Protein AF-A0ABD0PHV8-F1 (afdb_monomer)

Secondary structure (DSSP, 8-state):
--TTS-EEEEEE--SSTT--EEEEETT--EEETTEEESEEEE-TT-EEEEEE-----S---EEE-SS--

Mean predicted aligned error: 3.72 Å

InterPro domains:
  IPR008972 Cupredoxin [G3DSA:2.60.40.420] (1-69)
  IPR008972 Cupredoxin [SSF49503] (1-69)

pLDDT: me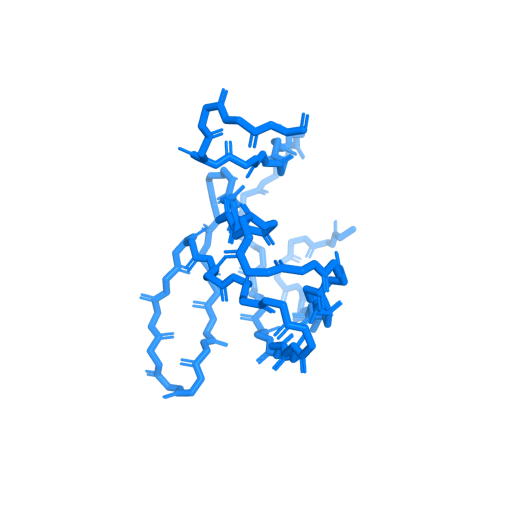an 92.31, std 8.05, range [61.62, 98.06]

Radius of gyration: 12.49 Å; Cα contacts (8 Å, |Δi|>4): 145; chains: 1; bounding box: 26×26×32 Å

Sequence (69 aa):
VCVGRPVSWHLFGIGNEVDIHSAYFHGHTLMDRMHRTDVLSLFPATSVTATMIPRSEGKWLLSCQVNDH

Solvent-accessible surface area (backbone atoms only — not comparable to full-atom values): 4223 Å² total; per-residue (Å²): 140,53,70,75,46,78,44,80,47,82,48,71,16,74,65,52,95,82,43,53,43,30,49,29,39,53,96,47,57,30,40,42,95,92,39,79,39,43,62,46,80,28,47,44,79,36,75,49,69,32,38,30,60,42,85,64,88,84,89,66,59,76,42,65,76,52,97,70,134

Structure (mmCIF, N/CA/C/O backbone):
data_AF-A0ABD0PHV8-F1
#
_entry.id   AF-A0ABD0PHV8-F1
#
loop_
_atom_site.group_PDB
_atom_site.id
_atom_site.type_symbol
_atom_site.label_atom_id
_atom_site.label_alt_id
_atom_site.label_comp_id
_atom_site.label_asym_id
_atom_site.label_entity_id
_atom_site.label_seq_id
_atom_site.pdbx_PDB_ins_code
_atom_site.Cartn_x
_atom_site.Cartn_y
_atom_site.Cartn_z
_atom_site.occupancy
_atom_site.B_iso_or_equiv
_atom_site.auth_seq_id
_atom_site.auth_comp_id
_atom_site.auth_asym_id
_atom_site.auth_atom_id
_atom_site.pdbx_PDB_model_num
ATOM 1 N N . VAL A 1 1 ? -15.681 1.966 4.340 1.00 90.50 1 VAL A N 1
ATOM 2 C CA . VAL A 1 1 ? -15.201 0.693 4.928 1.00 90.50 1 VAL A CA 1
ATOM 3 C C . VAL A 1 1 ? -15.688 0.630 6.370 1.00 90.50 1 VAL A C 1
ATOM 5 O O . VAL A 1 1 ? -15.587 1.645 7.044 1.00 90.50 1 VAL A O 1
ATOM 8 N N . CYS A 1 2 ? -16.273 -0.486 6.817 1.00 95.31 2 CYS A N 1
ATOM 9 C CA . CYS A 1 2 ? -16.789 -0.640 8.187 1.00 95.31 2 CYS A CA 1
ATOM 10 C C . CYS A 1 2 ? -15.927 -1.633 8.968 1.00 95.31 2 CYS A C 1
ATOM 12 O O . CYS A 1 2 ? -15.494 -2.635 8.398 1.00 95.31 2 CYS A O 1
ATOM 14 N N . VAL A 1 3 ? -15.729 -1.390 10.264 1.00 96.75 3 VAL A N 1
ATOM 15 C CA . VAL A 1 3 ? -15.001 -2.315 11.145 1.00 96.75 3 VAL A CA 1
ATOM 16 C C . VAL A 1 3 ? -15.677 -3.686 11.169 1.00 96.75 3 VAL A C 1
ATOM 18 O O . VAL A 1 3 ? -16.903 -3.794 11.141 1.00 96.75 3 VAL A O 1
ATOM 21 N N . GLY A 1 4 ? -14.862 -4.741 11.148 1.00 96.44 4 GLY A N 1
ATOM 22 C CA . GLY A 1 4 ? -15.303 -6.135 11.187 1.00 96.44 4 GLY A CA 1
ATOM 23 C C . GLY A 1 4 ? -15.935 -6.660 9.894 1.00 96.44 4 GLY A C 1
ATOM 24 O O . GLY A 1 4 ? -16.144 -7.866 9.781 1.00 96.44 4 GLY A O 1
ATOM 25 N N . ARG A 1 5 ? -16.212 -5.806 8.896 1.00 97.88 5 ARG A N 1
ATOM 26 C CA . ARG A 1 5 ? -16.773 -6.244 7.609 1.00 97.88 5 ARG A CA 1
ATOM 27 C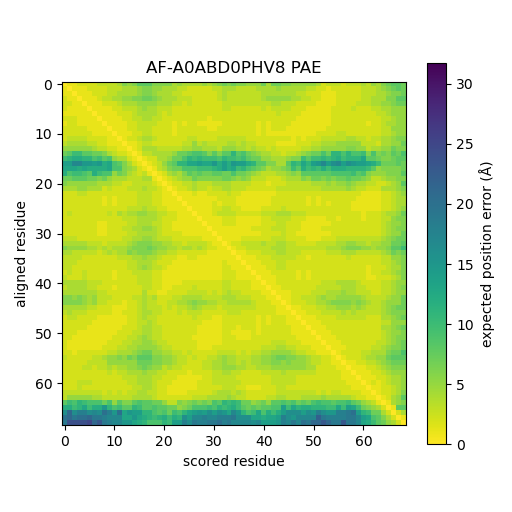 C .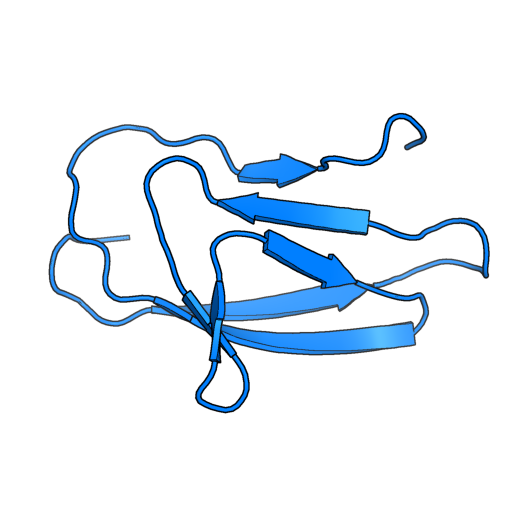 ARG A 1 5 ? -15.656 -6.504 6.596 1.00 97.88 5 ARG A C 1
ATOM 29 O O . ARG A 1 5 ? -14.837 -5.611 6.385 1.00 97.88 5 ARG A O 1
ATOM 36 N N . PRO A 1 6 ? -15.615 -7.683 5.953 1.00 96.88 6 PRO A N 1
ATOM 37 C CA . PRO A 1 6 ? -14.595 -7.979 4.957 1.00 96.88 6 PRO A CA 1
ATOM 38 C C . PRO A 1 6 ? -14.729 -7.047 3.747 1.00 96.88 6 PRO A C 1
ATOM 40 O O . PRO A 1 6 ? -15.837 -6.740 3.303 1.00 96.88 6 PRO A O 1
ATOM 43 N N . VAL A 1 7 ? -13.589 -6.609 3.218 1.00 97.56 7 VAL A N 1
ATOM 44 C CA . VAL A 1 7 ? -13.476 -5.769 2.020 1.00 97.56 7 VAL A CA 1
ATOM 45 C C . VAL A 1 7 ? -12.450 -6.385 1.079 1.00 97.56 7 VAL A C 1
ATOM 47 O O . VAL A 1 7 ? -11.370 -6.783 1.516 1.00 97.56 7 VAL A O 1
ATOM 50 N N . SER A 1 8 ? -12.779 -6.433 -0.209 1.00 97.75 8 SER A N 1
ATOM 51 C CA . SER A 1 8 ? -11.859 -6.839 -1.272 1.00 97.75 8 SER A CA 1
ATOM 52 C C . SER A 1 8 ? -11.306 -5.597 -1.962 1.00 97.75 8 SER A C 1
ATOM 54 O O . SER A 1 8 ? -12.066 -4.724 -2.378 1.00 97.75 8 SER A O 1
ATOM 56 N N . TRP A 1 9 ? -9.986 -5.521 -2.073 1.00 97.56 9 TRP A N 1
ATOM 57 C CA . TRP A 1 9 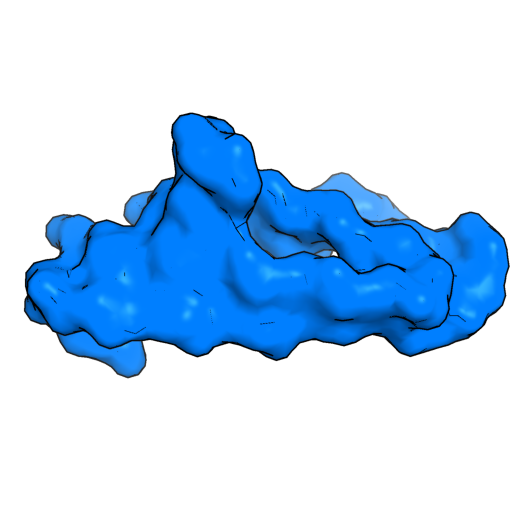? -9.265 -4.470 -2.777 1.00 97.56 9 TRP A CA 1
ATOM 58 C C . TRP A 1 9 ? -8.755 -5.023 -4.101 1.00 97.56 9 TRP A C 1
ATOM 60 O O . TRP A 1 9 ? -8.044 -6.025 -4.107 1.00 97.56 9 TRP A O 1
ATOM 70 N N . HIS A 1 10 ? -9.105 -4.361 -5.201 1.00 96.75 10 HIS A N 1
ATOM 71 C CA . HIS A 1 10 ? -8.624 -4.675 -6.544 1.00 96.75 10 HIS A CA 1
ATOM 72 C C . HIS A 1 10 ? -7.764 -3.506 -7.017 1.00 96.75 10 HIS A C 1
ATOM 74 O O . HIS A 1 10 ? -8.277 -2.404 -7.212 1.00 96.75 10 HIS A O 1
ATOM 80 N N . LEU A 1 11 ? -6.460 -3.733 -7.137 1.00 95.31 11 LEU A N 1
ATOM 81 C CA . LEU A 1 11 ? -5.482 -2.721 -7.519 1.00 95.31 11 LEU A CA 1
ATOM 82 C C . LEU A 1 11 ? -4.866 -3.081 -8.869 1.00 95.31 11 LEU A C 1
ATOM 84 O O . LEU A 1 11 ? -4.664 -4.258 -9.171 1.00 95.31 11 LEU A O 1
ATOM 88 N N . PHE A 1 12 ? -4.544 -2.059 -9.656 1.00 93.88 12 PHE A N 1
ATOM 89 C CA . PHE A 1 12 ? -3.976 -2.195 -10.993 1.00 93.88 12 PHE A CA 1
ATOM 90 C C . PHE A 1 12 ? -2.751 -1.293 -11.104 1.00 93.88 12 PHE A C 1
ATOM 92 O O . PHE A 1 12 ? -2.834 -0.111 -10.773 1.00 93.88 12 PHE A O 1
ATOM 99 N N . GLY A 1 13 ? -1.631 -1.847 -11.564 1.00 92.19 13 GLY A N 1
ATOM 100 C CA . GLY A 1 13 ? -0.487 -1.059 -12.008 1.00 92.19 13 GLY A CA 1
ATOM 101 C C . GLY A 1 13 ? -0.663 -0.714 -13.483 1.00 92.19 13 GLY A C 1
ATOM 102 O O . GLY A 1 13 ? -0.742 -1.613 -14.322 1.00 92.19 13 GLY A O 1
ATOM 103 N N . ILE A 1 14 ? -0.756 0.574 -13.804 1.00 90.06 14 ILE A N 1
ATOM 104 C CA . ILE A 1 14 ? -0.907 1.083 -15.173 1.00 90.06 14 ILE A CA 1
ATOM 105 C C . ILE A 1 14 ? 0.281 2.000 -15.444 1.00 90.06 14 ILE A C 1
ATOM 107 O O . ILE A 1 14 ? 0.523 2.898 -14.648 1.00 90.06 14 ILE A O 1
ATOM 111 N N . GLY A 1 15 ? 0.992 1.777 -16.550 1.00 86.81 15 GLY A N 1
ATOM 112 C CA . GLY A 1 15 ? 2.200 2.531 -16.879 1.00 86.81 15 GLY A CA 1
ATOM 113 C C . GLY A 1 15 ? 3.216 1.71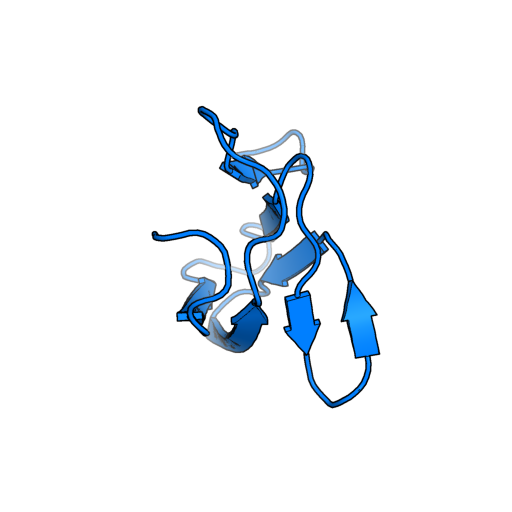4 -17.680 1.00 86.81 15 GLY A C 1
ATOM 114 O O . GLY A 1 15 ? 2.867 0.689 -18.273 1.00 86.81 15 GLY A O 1
ATOM 115 N N . ASN A 1 16 ? 4.461 2.178 -17.687 1.00 82.88 16 ASN A N 1
ATOM 116 C CA . ASN A 1 16 ? 5.658 1.541 -18.238 1.00 82.88 16 ASN A CA 1
ATOM 117 C C . ASN A 1 16 ? 6.588 1.048 -17.107 1.00 82.88 16 ASN A C 1
ATOM 119 O O . ASN A 1 16 ? 6.254 1.181 -15.938 1.00 82.88 16 ASN A O 1
ATOM 123 N N . GLU A 1 17 ? 7.761 0.495 -17.427 1.00 75.88 17 GLU A N 1
ATOM 124 C CA . GLU A 1 17 ? 8.680 -0.136 -16.466 1.00 75.88 17 GLU A CA 1
ATOM 125 C C . GLU A 1 17 ? 9.145 0.718 -15.270 1.00 75.88 17 GLU A C 1
ATOM 127 O O . GLU A 1 17 ? 9.590 0.132 -14.280 1.00 75.88 17 GLU A O 1
ATOM 132 N N . VAL A 1 18 ? 9.047 2.052 -15.323 1.00 78.25 18 VAL A N 1
ATOM 133 C CA . VAL A 1 18 ? 9.402 2.922 -14.186 1.00 78.25 18 VAL A CA 1
ATOM 134 C C . VAL A 1 18 ? 8.227 3.203 -13.244 1.00 78.25 18 VAL A C 1
ATOM 136 O O . VAL A 1 18 ? 8.448 3.601 -12.103 1.00 78.25 18 VAL A O 1
ATOM 139 N N . ASP A 1 19 ? 6.997 2.896 -13.661 1.00 81.44 19 ASP A N 1
ATOM 140 C CA . ASP A 1 19 ? 5.761 3.176 -12.920 1.00 81.44 19 ASP A CA 1
ATOM 141 C C . ASP A 1 19 ? 5.458 2.077 -11.877 1.00 81.44 19 ASP A C 1
ATOM 143 O O . ASP A 1 19 ? 4.392 1.449 -11.856 1.00 81.44 19 ASP A O 1
ATOM 147 N N . ILE A 1 20 ? 6.439 1.780 -11.020 1.00 85.12 20 ILE A N 1
ATOM 148 C CA . ILE A 1 20 ? 6.302 0.806 -9.931 1.00 85.12 20 ILE A CA 1
ATOM 149 C C . ILE A 1 20 ? 5.759 1.515 -8.695 1.00 85.12 20 ILE A C 1
ATOM 151 O O . ILE A 1 20 ? 6.406 2.395 -8.131 1.00 85.12 20 ILE A O 1
ATOM 155 N N . HIS A 1 21 ? 4.611 1.059 -8.196 1.00 90.56 21 HIS A N 1
ATOM 156 C CA . HIS A 1 21 ? 3.997 1.614 -6.992 1.00 90.56 21 HIS A CA 1
ATOM 157 C C . HIS A 1 21 ? 3.915 0.589 -5.859 1.00 90.56 21 HIS A C 1
ATOM 159 O O . HIS A 1 21 ? 3.756 -0.610 -6.075 1.00 90.56 21 HIS A O 1
ATOM 165 N N . SER A 1 22 ? 3.972 1.083 -4.624 1.00 92.62 22 SER A N 1
ATOM 166 C CA . SER A 1 22 ? 3.839 0.279 -3.406 1.00 92.62 22 SER A CA 1
ATOM 167 C C . SER A 1 22 ? 2.698 0.829 -2.564 1.00 92.62 22 SER A C 1
ATOM 169 O O . SER A 1 22 ? 2.899 1.769 -1.799 1.00 92.62 22 SER A O 1
ATOM 171 N N . ALA A 1 23 ? 1.500 0.265 -2.718 1.00 95.38 23 ALA A N 1
ATOM 172 C CA . ALA A 1 23 ? 0.303 0.703 -2.009 1.00 95.38 23 ALA A CA 1
ATOM 173 C C . ALA A 1 23 ? 0.363 0.266 -0.539 1.00 95.38 23 ALA A C 1
ATOM 175 O O . ALA A 1 23 ? 0.236 -0.920 -0.237 1.00 95.38 23 ALA A O 1
ATOM 176 N N . TYR A 1 24 ? 0.549 1.224 0.365 1.00 96.56 24 TYR A N 1
ATOM 177 C CA . TYR A 1 24 ? 0.651 1.011 1.805 1.00 96.56 24 TYR A CA 1
ATOM 178 C C . TYR A 1 24 ? -0.622 1.439 2.533 1.00 96.56 24 TYR A C 1
ATOM 180 O O . TYR A 1 24 ? -1.069 2.587 2.437 1.00 96.56 24 TYR A O 1
ATOM 188 N N . PHE A 1 25 ? -1.188 0.505 3.291 1.00 97.06 25 PHE A N 1
ATOM 189 C CA . PHE A 1 25 ? -2.433 0.670 4.028 1.00 97.06 25 PHE A CA 1
ATOM 190 C C . PHE A 1 25 ? -2.141 0.959 5.500 1.00 97.06 25 PHE A C 1
ATOM 192 O O . PHE A 1 25 ? -1.975 0.050 6.312 1.00 97.06 25 PHE A O 1
ATOM 199 N N . HIS A 1 26 ? -2.115 2.239 5.873 1.00 96.56 26 HIS A N 1
ATOM 200 C CA . HIS A 1 26 ? -1.756 2.640 7.234 1.00 96.56 26 HIS A CA 1
ATOM 201 C C . HIS A 1 26 ? -2.710 2.037 8.278 1.00 96.56 26 HIS A C 1
ATOM 203 O O . HIS A 1 26 ? -3.938 2.094 8.147 1.00 96.56 26 HIS A O 1
ATOM 209 N N . GLY A 1 27 ? -2.136 1.461 9.337 1.00 95.75 27 GLY A N 1
ATOM 210 C CA . GLY A 1 27 ? -2.887 0.881 10.458 1.00 95.75 27 GLY A CA 1
ATOM 211 C C . GLY A 1 27 ? -3.699 -0.372 10.112 1.00 95.75 27 GLY A C 1
ATOM 212 O O . GLY A 1 27 ? -4.485 -0.835 10.941 1.00 95.75 27 GLY A O 1
ATOM 213 N N . HIS A 1 28 ? -3.531 -0.924 8.907 1.00 96.94 28 HIS A N 1
ATOM 214 C CA . HIS A 1 28 ? -4.294 -2.058 8.407 1.00 96.94 28 HIS A CA 1
ATOM 215 C C . HIS A 1 28 ? -3.391 -3.092 7.742 1.00 96.94 28 HIS A C 1
ATOM 217 O O . HIS A 1 28 ? -2.319 -2.793 7.242 1.00 96.94 28 HIS A O 1
ATOM 223 N N . THR A 1 29 ? -3.853 -4.338 7.724 1.00 97.38 29 THR A N 1
ATOM 224 C CA . THR A 1 29 ? -3.197 -5.432 7.001 1.00 97.38 29 THR A CA 1
ATOM 225 C C . THR A 1 29 ? -4.215 -6.141 6.125 1.00 97.38 29 THR A C 1
ATOM 227 O O . THR A 1 29 ? -5.399 -6.234 6.469 1.00 97.38 29 THR A O 1
ATOM 230 N N . LEU A 1 30 ? -3.737 -6.658 5.006 1.00 97.50 30 LEU A N 1
ATOM 231 C CA . LEU A 1 30 ? -4.479 -7.389 3.998 1.00 97.50 30 LEU A CA 1
ATOM 232 C C . LEU A 1 30 ? -3.938 -8.812 3.892 1.00 97.50 30 LEU A C 1
ATOM 234 O O . LEU A 1 30 ? -2.827 -9.106 4.328 1.00 97.50 30 LEU A O 1
ATOM 238 N N . MET A 1 31 ? -4.744 -9.686 3.305 1.00 97.94 31 MET A N 1
ATOM 239 C CA . MET A 1 31 ? -4.371 -11.027 2.896 1.00 97.94 31 MET A CA 1
ATOM 240 C C . MET A 1 31 ? -4.257 -11.057 1.371 1.00 97.94 31 MET A C 1
ATOM 242 O O . MET A 1 31 ? -5.265 -10.892 0.678 1.00 97.94 31 MET A O 1
ATOM 246 N N . ASP A 1 32 ? -3.047 -11.277 0.870 1.00 96.19 32 ASP A N 1
ATOM 247 C CA . ASP A 1 32 ? -2.721 -11.486 -0.540 1.00 96.19 32 ASP A CA 1
ATOM 248 C C . ASP A 1 32 ? -2.101 -12.876 -0.692 1.00 96.19 32 ASP A C 1
ATOM 250 O O . ASP A 1 32 ? -1.114 -13.186 -0.037 1.00 96.19 32 ASP A O 1
ATOM 254 N N . ARG A 1 33 ? -2.705 -13.756 -1.498 1.00 92.94 33 ARG A N 1
ATOM 255 C CA . ARG A 1 33 ? -2.211 -15.134 -1.732 1.00 92.94 33 ARG A CA 1
ATOM 256 C C . ARG A 1 33 ? -1.821 -15.894 -0.446 1.00 92.94 33 ARG A C 1
ATOM 258 O O . ARG A 1 33 ? -0.787 -16.550 -0.393 1.00 92.94 33 ARG A O 1
ATOM 265 N N . MET A 1 34 ? -2.666 -15.819 0.588 1.00 93.75 34 MET A N 1
ATOM 266 C CA . MET A 1 34 ? -2.441 -16.400 1.933 1.00 93.75 34 MET A CA 1
ATOM 267 C C . MET A 1 34 ? -1.297 -15.766 2.744 1.00 93.75 34 MET A C 1
ATOM 269 O O . MET A 1 34 ? -1.003 -16.222 3.848 1.00 93.75 34 MET A O 1
ATOM 273 N N . HIS A 1 35 ? -0.691 -14.696 2.243 1.00 96.12 35 HIS A N 1
ATOM 274 C CA . HIS A 1 35 ? 0.298 -13.898 2.945 1.00 96.12 35 HIS A CA 1
ATOM 275 C C . HIS A 1 35 ? -0.339 -12.636 3.529 1.00 96.12 35 HIS A C 1
ATOM 277 O O . HIS A 1 35 ? -1.154 -11.976 2.883 1.00 96.12 35 HIS A O 1
ATOM 283 N N . ARG A 1 36 ? 0.030 -12.299 4.768 1.00 97.25 36 ARG A N 1
ATOM 284 C CA . ARG A 1 36 ? -0.451 -11.093 5.440 1.00 97.25 36 ARG A CA 1
ATOM 285 C C . ARG A 1 36 ? 0.553 -9.965 5.241 1.00 97.25 36 ARG A C 1
ATOM 287 O O . ARG A 1 36 ? 1.690 -10.101 5.670 1.00 97.25 36 ARG A O 1
ATOM 294 N N . THR A 1 37 ? 0.112 -8.858 4.660 1.00 97.12 37 THR A N 1
ATOM 295 C CA . THR A 1 37 ? 0.957 -7.694 4.361 1.00 97.12 37 THR A CA 1
ATOM 296 C C . THR A 1 37 ? 0.179 -6.395 4.561 1.00 97.12 37 THR A C 1
ATOM 298 O O . THR A 1 37 ? -1.048 -6.389 4.502 1.00 97.12 37 THR A O 1
ATOM 301 N N . ASP A 1 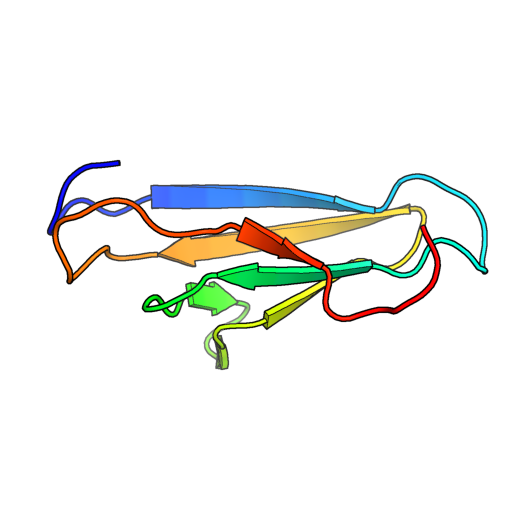38 ? 0.863 -5.294 4.826 1.00 96.44 38 ASP A N 1
ATOM 302 C CA . ASP A 1 38 ? 0.330 -3.926 4.828 1.00 96.44 38 ASP A CA 1
ATOM 303 C C . ASP A 1 38 ? 0.704 -3.146 3.553 1.00 96.44 38 ASP A C 1
ATOM 305 O O . ASP A 1 38 ? 0.109 -2.103 3.272 1.00 96.44 38 ASP A O 1
ATOM 309 N N . VAL A 1 39 ? 1.632 -3.682 2.753 1.00 95.75 39 VAL A N 1
ATOM 310 C CA . VAL A 1 39 ? 2.077 -3.140 1.465 1.00 95.75 39 VAL A CA 1
ATOM 311 C C . VAL A 1 39 ? 1.759 -4.117 0.334 1.00 95.75 39 VAL A C 1
ATOM 313 O O . VAL A 1 39 ? 2.028 -5.315 0.438 1.00 95.75 39 VAL A O 1
ATOM 316 N N . LEU A 1 40 ? 1.232 -3.601 -0.777 1.00 95.44 40 LEU A N 1
ATOM 317 C CA . LEU A 1 40 ? 1.077 -4.336 -2.035 1.00 95.44 40 LEU A CA 1
ATOM 318 C C . LEU A 1 40 ? 1.922 -3.685 -3.131 1.00 95.44 40 LEU A C 1
ATOM 320 O O . LEU A 1 40 ? 1.748 -2.503 -3.430 1.00 95.44 40 LEU A O 1
ATOM 324 N N . SER A 1 41 ? 2.811 -4.464 -3.745 1.00 92.50 41 SER A N 1
ATOM 325 C CA . SER A 1 41 ? 3.593 -4.032 -4.906 1.00 92.50 41 SER A CA 1
ATOM 326 C C . SER A 1 41 ? 2.761 -4.138 -6.182 1.00 92.50 41 SER A C 1
ATOM 328 O O . SER A 1 41 ? 2.195 -5.190 -6.480 1.00 92.50 41 SER A O 1
ATOM 330 N N . LEU A 1 42 ? 2.712 -3.051 -6.945 1.00 92.56 42 LEU A N 1
ATOM 331 C CA . LEU A 1 42 ? 1.994 -2.934 -8.206 1.00 92.56 42 LEU A CA 1
ATOM 332 C C . LEU A 1 42 ? 3.008 -2.686 -9.315 1.00 92.56 42 LEU A C 1
ATOM 334 O O . LEU A 1 42 ? 3.532 -1.583 -9.459 1.00 92.56 42 LEU A O 1
ATOM 338 N N . PHE A 1 43 ? 3.282 -3.737 -10.082 1.00 91.62 43 PHE A N 1
ATOM 339 C CA . PHE A 1 43 ? 4.089 -3.632 -11.289 1.00 91.62 43 PHE A CA 1
ATOM 340 C C . PHE A 1 43 ? 3.219 -3.180 -12.474 1.00 91.62 43 PHE A C 1
ATOM 342 O O . PHE A 1 43 ? 2.011 -3.452 -12.490 1.00 91.62 43 PHE A O 1
ATOM 349 N N . PRO A 1 44 ? 3.808 -2.543 -13.491 1.00 92.06 44 PRO A N 1
ATOM 350 C CA . PRO A 1 44 ? 3.100 -2.155 -14.706 1.00 92.06 44 PRO A CA 1
ATOM 351 C C . PRO A 1 44 ? 2.393 -3.341 -15.366 1.00 92.06 44 PRO A C 1
ATOM 353 O O . PRO A 1 44 ? 2.924 -4.451 -15.407 1.00 92.06 44 PRO A O 1
ATOM 356 N N . ALA A 1 45 ?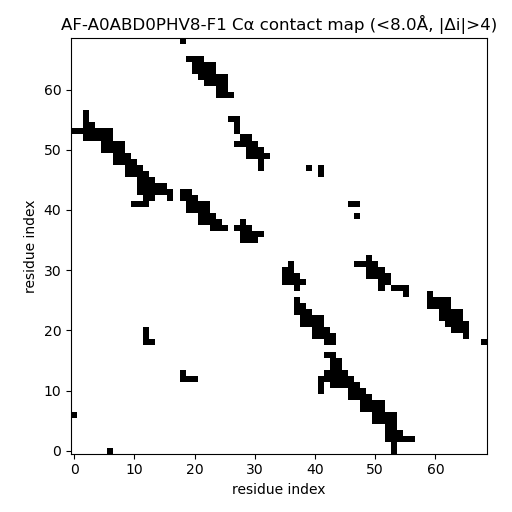 1.179 -3.105 -15.866 1.00 92.06 45 ALA A N 1
ATOM 357 C CA . ALA A 1 45 ? 0.312 -4.115 -16.474 1.00 92.06 45 ALA A CA 1
ATOM 358 C C . ALA A 1 45 ? -0.025 -5.312 -15.556 1.00 92.06 45 ALA A C 1
ATOM 360 O O . ALA A 1 45 ? -0.408 -6.380 -16.040 1.00 92.06 45 ALA A O 1
ATOM 361 N N . THR A 1 46 ? 0.072 -5.147 -14.232 1.00 92.31 46 THR A N 1
ATOM 362 C CA . THR A 1 46 ? -0.343 -6.172 -13.263 1.00 92.31 46 THR A CA 1
ATOM 363 C C . THR A 1 46 ? -1.621 -5.793 -12.529 1.00 92.31 46 THR A C 1
ATOM 365 O O . THR A 1 46 ? -1.985 -4.622 -12.410 1.00 92.31 46 THR A O 1
ATOM 368 N N . SER A 1 47 ? -2.312 -6.811 -12.018 1.00 94.25 47 SER A N 1
ATOM 369 C CA . SER A 1 47 ? -3.430 -6.641 -11.096 1.00 94.25 47 SER A CA 1
ATOM 370 C C . SER A 1 47 ? -3.213 -7.483 -9.846 1.00 94.25 47 SER A C 1
ATOM 372 O O . SER A 1 47 ? -2.722 -8.614 -9.912 1.00 94.25 47 SER A O 1
ATOM 374 N N . VAL A 1 48 ? -3.579 -6.919 -8.699 1.00 95.44 48 VAL A N 1
ATOM 375 C CA . VAL A 1 48 ? -3.499 -7.574 -7.393 1.00 95.44 48 VAL A CA 1
ATOM 376 C C . VAL A 1 48 ? -4.863 -7.481 -6.730 1.00 95.44 48 VAL A C 1
ATOM 378 O O . VAL A 1 48 ? -5.489 -6.422 -6.707 1.00 95.44 48 VAL A O 1
ATOM 381 N N . THR A 1 49 ? -5.338 -8.605 -6.196 1.00 96.81 49 THR A N 1
ATOM 382 C CA . THR A 1 49 ? -6.561 -8.654 -5.393 1.00 96.81 49 THR A CA 1
ATOM 383 C C . THR A 1 49 ? -6.218 -9.135 -3.996 1.00 96.81 49 THR A C 1
ATOM 385 O O . THR A 1 49 ? -5.719 -10.245 -3.835 1.00 96.81 49 THR A O 1
ATOM 388 N N . ALA A 1 50 ? -6.527 -8.319 -2.993 1.00 97.81 50 ALA A N 1
ATOM 389 C CA . ALA A 1 50 ? -6.268 -8.628 -1.594 1.00 97.81 50 ALA A CA 1
ATOM 390 C C . ALA A 1 50 ? -7.521 -8.408 -0.744 1.00 97.81 50 ALA A C 1
ATOM 392 O O . ALA A 1 50 ? -8.377 -7.583 -1.061 1.00 97.81 50 ALA A O 1
ATOM 393 N N . THR A 1 51 ? -7.635 -9.139 0.360 1.00 98.06 51 THR A N 1
ATOM 394 C CA . THR A 1 51 ? -8.780 -9.026 1.278 1.00 98.06 51 THR A CA 1
ATOM 395 C C . THR A 1 51 ? -8.361 -8.398 2.596 1.00 98.06 51 THR A C 1
ATOM 397 O O . THR A 1 51 ? -7.301 -8.696 3.130 1.00 98.06 51 THR A O 1
ATOM 400 N N . MET A 1 52 ? -9.194 -7.525 3.149 1.00 97.62 52 MET A N 1
ATOM 401 C CA . MET A 1 52 ? -8.954 -6.842 4.417 1.00 97.62 52 MET A CA 1
ATOM 402 C C . MET A 1 52 ? -10.153 -7.045 5.341 1.00 97.62 52 MET A C 1
ATOM 404 O O . MET A 1 52 ? -11.299 -6.904 4.921 1.00 97.62 52 MET A O 1
ATOM 408 N N . ILE A 1 53 ? -9.887 -7.311 6.621 1.00 97.56 53 ILE A N 1
ATOM 409 C CA . ILE A 1 53 ? -10.875 -7.143 7.694 1.00 97.56 53 ILE A CA 1
ATOM 410 C C . ILE A 1 53 ? -10.428 -5.927 8.513 1.00 97.56 53 ILE A C 1
ATOM 412 O O . ILE A 1 53 ? -9.441 -6.038 9.246 1.00 97.56 53 ILE A O 1
ATOM 416 N N . PRO A 1 54 ? -11.101 -4.772 8.389 1.00 96.88 54 PRO A N 1
ATOM 417 C CA . PRO A 1 54 ? -10.748 -3.563 9.122 1.00 96.88 54 PRO A CA 1
ATOM 418 C C . PRO A 1 54 ? -10.967 -3.771 10.618 1.00 96.88 54 PRO A C 1
ATOM 420 O O . PRO A 1 54 ? -12.042 -4.212 11.031 1.00 96.88 54 PRO A O 1
ATOM 423 N N . ARG A 1 55 ? -9.945 -3.477 11.425 1.00 95.31 55 ARG A N 1
ATOM 424 C CA . ARG A 1 55 ? -9.969 -3.684 12.885 1.00 95.31 55 ARG A CA 1
ATOM 425 C C . ARG A 1 55 ? -9.947 -2.389 13.689 1.00 95.31 55 ARG A C 1
ATOM 427 O O . ARG A 1 55 ? -10.262 -2.431 14.871 1.00 95.31 55 ARG A O 1
ATOM 434 N N . SER A 1 56 ? -9.607 -1.273 13.052 1.00 94.56 56 SER A N 1
ATOM 435 C CA . SER A 1 56 ? -9.412 0.009 13.721 1.00 94.56 56 SER A CA 1
ATOM 436 C C . SER A 1 56 ? -10.349 1.055 13.131 1.00 94.56 56 SER A C 1
ATOM 438 O O . SER A 1 56 ? -10.401 1.241 11.914 1.00 94.56 56 SER A O 1
ATOM 440 N N . GLU A 1 57 ? -11.083 1.752 13.994 1.00 95.94 57 GLU A N 1
ATOM 441 C CA . GLU A 1 57 ? -11.869 2.921 13.599 1.00 95.94 57 GLU A CA 1
ATOM 442 C C . GLU A 1 57 ? -10.956 4.116 13.301 1.00 95.94 57 GLU A C 1
ATOM 444 O O . GLU A 1 57 ? -9.807 4.170 13.740 1.00 95.94 57 GLU A O 1
ATOM 449 N N . GLY A 1 58 ? -11.461 5.079 12.530 1.00 95.88 58 GLY A N 1
ATOM 450 C CA . GLY A 1 58 ? -10.758 6.324 12.229 1.00 95.88 58 GLY A CA 1
ATOM 451 C C . GLY A 1 58 ? -10.519 6.560 10.742 1.00 95.88 58 GLY A C 1
ATOM 452 O O . GLY A 1 58 ? -11.094 5.901 9.873 1.00 95.88 58 GLY A O 1
ATOM 453 N N . LYS A 1 59 ? -9.681 7.559 10.459 1.00 96.25 59 LYS A N 1
ATOM 454 C CA . LYS A 1 59 ? -9.255 7.922 9.106 1.00 96.25 59 LYS A CA 1
ATOM 455 C C . LYS A 1 59 ? -7.818 7.467 8.915 1.00 96.25 59 LYS A C 1
ATOM 457 O O . LYS A 1 59 ? -6.951 7.836 9.700 1.00 96.25 59 LYS A O 1
ATOM 462 N N . TRP A 1 60 ? -7.591 6.696 7.862 1.00 96.75 60 TRP A N 1
ATOM 463 C CA . TRP A 1 60 ? -6.305 6.077 7.575 1.00 96.75 60 TRP A CA 1
ATOM 464 C C . TRP A 1 60 ? -5.872 6.445 6.167 1.00 96.75 60 TRP A C 1
ATOM 466 O O . TRP A 1 60 ? -6.696 6.494 5.252 1.00 96.75 60 TRP A O 1
ATOM 476 N N . LEU A 1 61 ? -4.585 6.736 6.016 1.00 96.50 61 LEU A N 1
ATOM 477 C CA . LEU A 1 61 ? -4.006 7.071 4.729 1.00 96.50 61 LEU A CA 1
ATOM 478 C C . LEU A 1 61 ? -3.770 5.789 3.916 1.00 96.50 61 LEU A C 1
ATOM 480 O O . LEU A 1 61 ? -3.354 4.765 4.455 1.00 96.50 61 LEU A O 1
ATOM 484 N N . LEU A 1 62 ? -4.020 5.870 2.613 1.00 94.62 62 LEU A N 1
ATOM 485 C CA . LEU A 1 62 ? -3.475 4.958 1.615 1.00 94.62 62 LEU A CA 1
ATOM 486 C C . LEU A 1 62 ? -2.406 5.754 0.871 1.00 94.62 62 LEU A C 1
ATOM 488 O O . LEU A 1 62 ? -2.732 6.773 0.263 1.00 94.62 62 LEU A O 1
ATOM 492 N N . SER A 1 63 ? -1.145 5.346 0.975 1.00 94.12 63 SER A N 1
ATOM 493 C CA . SER A 1 63 ? -0.032 6.072 0.355 1.00 94.12 63 SER A CA 1
ATOM 494 C C . SER A 1 63 ? 0.849 5.145 -0.458 1.00 94.12 63 SER A C 1
ATOM 496 O O . SER A 1 63 ? 0.852 3.933 -0.253 1.00 94.12 63 SER A O 1
ATOM 498 N N . CYS A 1 64 ? 1.623 5.724 -1.365 1.00 91.56 64 CYS A N 1
ATOM 499 C CA . CYS A 1 64 ? 2.704 5.009 -2.009 1.00 91.56 64 CYS A CA 1
ATOM 500 C C . CYS A 1 64 ? 3.984 5.109 -1.159 1.00 91.56 64 CYS A C 1
ATOM 502 O O . CYS A 1 64 ? 4.174 6.107 -0.465 1.00 91.56 64 CYS A O 1
ATOM 504 N N . GLN A 1 65 ? 4.832 4.077 -1.175 1.00 82.38 65 GLN A N 1
ATOM 505 C CA . GLN A 1 65 ? 6.141 4.079 -0.493 1.00 82.38 65 GLN A CA 1
ATOM 506 C C . GLN A 1 65 ? 7.329 4.303 -1.441 1.00 82.38 65 GLN A C 1
ATOM 508 O O . GLN A 1 65 ? 8.470 4.319 -0.984 1.00 82.38 65 GLN A O 1
ATOM 513 N N . VAL A 1 66 ? 7.090 4.453 -2.748 1.00 80.44 66 VAL A N 1
ATOM 514 C CA . VAL A 1 66 ? 8.146 4.897 -3.670 1.00 80.44 66 VAL A CA 1
ATOM 515 C C . VAL A 1 66 ? 8.182 6.422 -3.716 1.00 80.44 66 VAL A C 1
ATOM 517 O O . VAL A 1 66 ? 7.163 7.069 -3.501 1.00 80.44 66 VAL A O 1
ATOM 520 N N . ASN A 1 67 ? 9.363 6.983 -3.960 1.00 63.22 67 ASN A N 1
ATOM 521 C CA . ASN A 1 67 ? 9.607 8.428 -3.902 1.00 63.22 67 ASN A CA 1
ATOM 522 C C . ASN A 1 67 ? 9.429 9.131 -5.262 1.00 63.22 67 ASN A C 1
ATOM 524 O O . ASN A 1 67 ? 9.660 10.333 -5.350 1.00 63.22 67 ASN A O 1
ATOM 528 N N . ASP A 1 68 ? 9.071 8.376 -6.303 1.00 61.62 68 ASP A N 1
ATOM 529 C CA . ASP A 1 68 ? 8.895 8.846 -7.679 1.00 61.62 68 ASP A CA 1
ATOM 530 C C . ASP A 1 68 ? 7.468 8.510 -8.138 1.00 61.62 68 ASP A C 1
ATOM 532 O O . ASP A 1 68 ? 6.995 7.385 -7.914 1.00 61.62 68 ASP A O 1
ATOM 536 N N . HIS A 1 69 ? 6.743 9.508 -8.645 1.00 62.53 69 HIS A N 1
ATOM 537 C CA . HIS A 1 69 ? 5.304 9.463 -8.943 1.00 62.53 69 HIS A CA 1
ATOM 538 C C . HIS A 1 69 ? 4.971 10.207 -10.228 1.00 62.53 69 HIS A C 1
ATOM 540 O O . HIS A 1 69 ? 5.485 11.336 -10.399 1.00 62.53 69 HIS A O 1
#

Nearest PDB structures (foldseek):
  3cdz-assembly1_A  TM=8.955E-01  e=8.750E-05  Homo sapien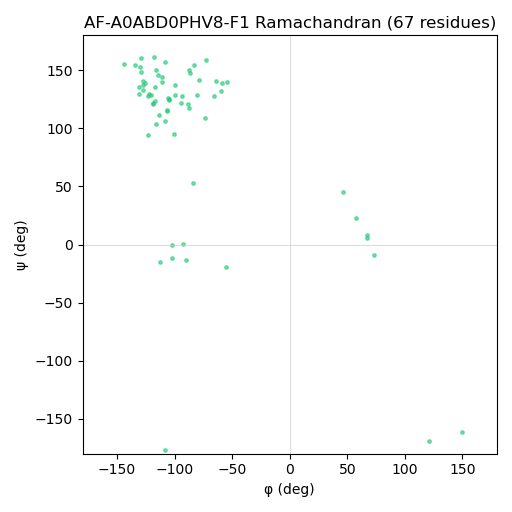s
  5k8d-assembly1_A  TM=9.016E-01  e=4.443E-04  Homo sapiens
  4bdv-assembly1_A  TM=8.971E-01  e=7.235E-04  Homo sapiens
  6mf0-assembly1_B  TM=8.738E-01  e=5.825E-04  Sus scrofa
  7kwo-assembly1_A  TM=9.090E-01  e=2.958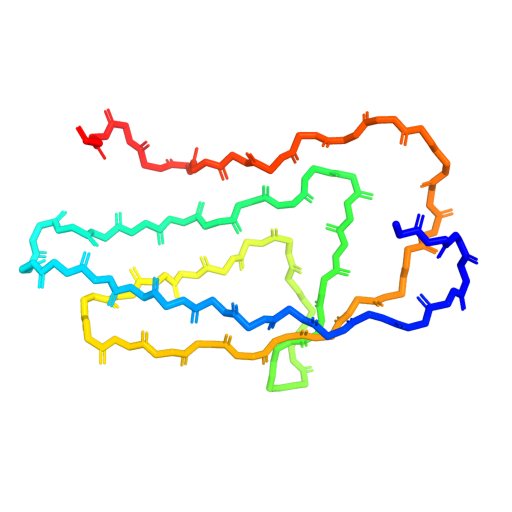E-03  Homo sapiens

Organism: Cirrhinus mrigala (NCBI:txid683832)

Foldseek 3Di:
DDAQDKDKDKDAQADDQVSKWKWAKPPWWWQWPNDIGRIDIHGHGDMTIIMTRHHDDDDIDTDTPDPDD